Protein AF-X1SWF7-F1 (afdb_monomer_lite)

Organism: NCBI:txid412755

Structure (mmCIF, N/CA/C/O backbone):
data_AF-X1SWF7-F1
#
_entry.id   AF-X1SWF7-F1
#
loop_
_atom_site.group_PDB
_atom_site.id
_atom_site.type_symbol
_atom_site.label_atom_id
_atom_site.label_alt_id
_atom_site.label_comp_id
_atom_site.label_asym_id
_atom_site.label_entity_id
_atom_site.label_seq_id
_atom_site.pdbx_PDB_ins_code
_atom_site.Cartn_x
_atom_site.Cartn_y
_atom_site.Cartn_z
_atom_site.occupancy
_atom_site.B_iso_or_equiv
_atom_site.auth_seq_id
_atom_site.auth_comp_id
_atom_site.auth_asym_id
_atom_site.auth_atom_id
_atom_site.pdbx_PDB_model_num
ATOM 1 N N . ARG A 1 1 ? -13.594 12.052 10.028 1.00 60.62 1 ARG A N 1
ATOM 2 C CA . ARG A 1 1 ? -14.077 12.439 8.688 1.00 60.62 1 ARG A CA 1
ATOM 3 C C . ARG A 1 1 ? -13.886 11.287 7.706 1.00 60.62 1 ARG A C 1
ATOM 5 O O . ARG A 1 1 ? -14.862 10.621 7.438 1.00 60.62 1 ARG A O 1
ATOM 12 N N . PHE A 1 2 ? -12.657 10.900 7.344 1.00 72.06 2 PHE A N 1
ATOM 13 C CA . PHE A 1 2 ? -12.433 9.775 6.413 1.00 72.06 2 PHE A CA 1
ATOM 14 C C . PHE A 1 2 ? -13.179 8.467 6.747 1.00 72.06 2 PHE A C 1
ATOM 16 O O . PHE A 1 2 ? -13.926 7.968 5.915 1.00 72.06 2 PHE A O 1
ATOM 23 N N . LEU A 1 3 ? -13.044 7.931 7.968 1.00 76.81 3 LEU A N 1
ATOM 24 C CA . LEU A 1 3 ? -13.737 6.682 8.325 1.00 76.81 3 LEU A CA 1
ATOM 25 C C . LEU A 1 3 ? -15.264 6.818 8.364 1.00 76.81 3 LEU A C 1
ATOM 27 O O . LEU A 1 3 ? -15.955 5.910 7.923 1.00 76.81 3 LEU A O 1
ATOM 31 N N . SER A 1 4 ? -15.785 7.934 8.884 1.00 80.31 4 SER A N 1
ATOM 32 C CA . SER A 1 4 ? -17.233 8.160 8.955 1.00 80.31 4 SER A CA 1
ATOM 33 C C . SER A 1 4 ? -17.853 8.267 7.566 1.00 80.31 4 SER A C 1
ATOM 35 O O . SER A 1 4 ? -18.967 7.801 7.368 1.00 80.31 4 SER A O 1
ATOM 37 N N . ASP A 1 5 ? -17.121 8.842 6.612 1.00 84.62 5 ASP A N 1
ATOM 38 C CA . ASP A 1 5 ? -17.573 8.980 5.230 1.00 84.62 5 ASP A CA 1
ATOM 39 C C . ASP A 1 5 ? -17.516 7.611 4.521 1.00 84.62 5 ASP A C 1
ATOM 41 O O . ASP A 1 5 ? -18.467 7.220 3.853 1.00 84.62 5 ASP A O 1
ATOM 45 N N . LEU A 1 6 ? -16.465 6.810 4.755 1.00 85.31 6 LEU A N 1
ATOM 46 C CA . LEU A 1 6 ? -16.372 5.434 4.242 1.00 85.31 6 LEU A CA 1
ATOM 47 C C . LEU A 1 6 ? -17.484 4.522 4.781 1.00 85.31 6 LEU A C 1
ATOM 49 O O . LEU A 1 6 ? -18.086 3.773 4.016 1.00 85.31 6 LEU A O 1
ATOM 53 N N . GLN A 1 7 ? -17.793 4.608 6.077 1.00 86.56 7 GLN A N 1
ATOM 54 C CA . GLN A 1 7 ? -18.837 3.803 6.727 1.00 86.56 7 GLN A CA 1
ATOM 55 C C . GLN A 1 7 ? -20.243 4.050 6.161 1.00 86.56 7 GLN A C 1
ATOM 57 O O . GLN A 1 7 ? -21.099 3.175 6.265 1.00 86.56 7 GLN A O 1
ATOM 62 N N . GLN A 1 8 ? -20.494 5.214 5.553 1.00 90.69 8 GLN A N 1
ATOM 63 C CA . GLN A 1 8 ? -21.774 5.501 4.890 1.00 90.69 8 GLN A CA 1
ATOM 64 C C . GLN A 1 8 ? -21.961 4.701 3.598 1.00 90.69 8 GLN A C 1
ATOM 66 O O . GLN A 1 8 ? -23.090 4.508 3.152 1.00 90.69 8 GLN A O 1
ATOM 71 N N . HIS A 1 9 ? -20.865 4.237 3.000 1.00 91.25 9 HIS A N 1
ATOM 72 C CA . HIS A 1 9 ? -20.871 3.567 1.702 1.00 91.25 9 HIS A CA 1
ATOM 73 C C . HIS A 1 9 ? -20.415 2.107 1.776 1.00 91.25 9 HIS A C 1
ATOM 75 O O . HIS A 1 9 ? -20.731 1.326 0.881 1.00 91.25 9 HIS A O 1
ATOM 81 N N . VAL A 1 10 ? -19.682 1.730 2.825 1.00 91.62 10 VAL A N 1
ATOM 82 C CA . VAL A 1 10 ? -19.046 0.419 2.966 1.00 91.62 10 VAL A CA 1
ATOM 83 C C . VAL A 1 10 ? -19.192 -0.085 4.398 1.00 91.62 10 VAL A C 1
ATOM 85 O O . VAL A 1 10 ? -18.888 0.617 5.362 1.00 91.62 10 VAL A O 1
ATOM 88 N N . LYS A 1 11 ? -19.590 -1.349 4.544 1.00 93.25 11 LYS A N 1
ATOM 89 C CA . LYS A 1 11 ? -19.577 -2.047 5.831 1.00 93.25 11 LYS A CA 1
ATOM 90 C C . LYS A 1 11 ? -18.170 -2.558 6.137 1.00 93.25 11 LYS A C 1
ATOM 92 O O . LYS A 1 11 ? -17.815 -3.669 5.760 1.00 93.25 11 LYS A O 1
ATOM 97 N N . LEU A 1 12 ? -17.364 -1.738 6.807 1.00 92.31 12 LEU A N 1
ATOM 98 C CA . LEU A 1 12 ? -15.955 -2.052 7.090 1.00 92.31 12 LEU A CA 1
ATOM 99 C C . LEU A 1 12 ? -15.761 -3.325 7.936 1.00 92.31 12 LEU A C 1
ATOM 101 O O . LEU A 1 12 ? -14.732 -3.976 7.812 1.00 92.31 12 LEU A O 1
ATOM 105 N N . ASP A 1 13 ? -16.755 -3.730 8.730 1.00 92.75 13 ASP A N 1
ATOM 106 C CA . ASP A 1 13 ? -16.711 -4.986 9.494 1.00 92.75 13 ASP A CA 1
ATOM 107 C C . ASP A 1 13 ? -16.710 -6.243 8.602 1.00 92.75 13 AS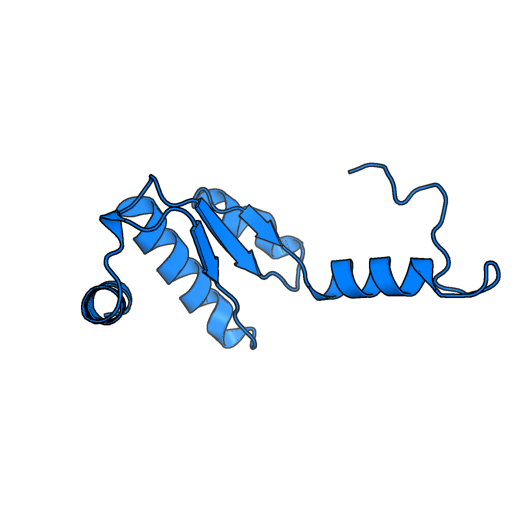P A C 1
ATOM 109 O O . ASP A 1 13 ? -16.202 -7.283 9.006 1.00 92.75 13 ASP A O 1
ATOM 113 N N . GLU A 1 14 ? -17.246 -6.152 7.380 1.00 95.06 14 GLU A N 1
ATOM 114 C CA . GLU A 1 14 ? -17.283 -7.256 6.405 1.00 95.06 14 GLU A CA 1
ATOM 115 C C . GLU A 1 14 ? -16.076 -7.223 5.443 1.00 95.06 14 GLU A C 1
ATOM 117 O O . GLU A 1 14 ? -15.869 -8.151 4.661 1.00 95.06 14 GLU A O 1
ATOM 122 N N . VAL A 1 15 ? -15.270 -6.156 5.481 1.00 95.75 15 VAL A N 1
ATOM 123 C CA . VAL A 1 15 ? -14.095 -5.992 4.619 1.00 95.75 15 VAL A CA 1
ATOM 124 C C . VAL A 1 15 ? -12.925 -6.795 5.177 1.00 95.75 15 VAL A C 1
ATOM 126 O O . VAL A 1 15 ? -12.657 -6.768 6.374 1.00 95.75 15 VAL A O 1
ATOM 129 N N . THR A 1 16 ? -12.199 -7.478 4.295 1.00 96.50 16 THR A N 1
ATOM 130 C CA . THR A 1 16 ? -10.984 -8.230 4.641 1.00 96.50 16 THR A CA 1
ATOM 131 C C . THR A 1 16 ? -9.707 -7.520 4.206 1.00 96.50 16 THR A C 1
ATOM 133 O O . THR A 1 16 ? -8.679 -7.668 4.858 1.00 96.50 16 THR A O 1
ATOM 136 N N . GLN A 1 17 ? -9.755 -6.748 3.115 1.00 97.12 17 GLN A N 1
ATOM 137 C CA . GLN A 1 17 ? -8.582 -6.108 2.522 1.00 97.12 17 GLN A CA 1
ATOM 138 C C . GLN A 1 17 ? -8.909 -4.706 2.002 1.00 97.12 17 GLN A C 1
ATOM 140 O O . GLN A 1 17 ? -9.968 -4.483 1.411 1.00 97.12 17 GLN A O 1
ATOM 145 N N . VAL A 1 18 ? -7.979 -3.766 2.183 1.00 95.69 18 VAL A N 1
ATOM 146 C CA . VAL A 1 18 ? -8.075 -2.394 1.667 1.00 95.69 18 VAL A CA 1
ATOM 147 C C . VAL A 1 18 ? -6.794 -2.024 0.932 1.00 95.69 18 VAL A C 1
ATOM 149 O O . VAL A 1 18 ? -5.699 -2.195 1.457 1.00 95.69 18 VAL A O 1
ATOM 152 N N . PHE A 1 19 ? -6.945 -1.449 -0.262 1.00 95.94 19 PHE A N 1
ATOM 153 C CA . PHE A 1 19 ? -5.846 -0.908 -1.058 1.00 95.94 19 PHE A CA 1
ATOM 154 C C . PHE A 1 19 ? -5.929 0.620 -1.080 1.00 95.94 19 PHE A C 1
ATOM 156 O O . PHE A 1 19 ? -6.904 1.187 -1.576 1.00 95.94 19 PHE A O 1
ATOM 163 N N . ILE A 1 20 ? -4.907 1.290 -0.553 1.00 94.50 20 ILE A N 1
ATOM 164 C CA . ILE A 1 20 ? -4.804 2.749 -0.504 1.00 94.50 20 ILE A CA 1
ATOM 165 C C . ILE A 1 20 ? -3.837 3.203 -1.597 1.00 94.50 20 ILE A C 1
ATOM 167 O O . ILE A 1 20 ? -2.625 3.004 -1.515 1.00 94.50 20 ILE A O 1
ATOM 171 N N . CYS A 1 21 ? -4.393 3.828 -2.633 1.00 93.88 21 CYS A N 1
ATOM 172 C CA . CYS A 1 21 ? -3.656 4.323 -3.790 1.00 93.88 21 CYS A CA 1
ATOM 173 C C . CYS A 1 21 ? -3.682 5.853 -3.814 1.00 93.88 21 CYS A C 1
ATOM 175 O O . CYS A 1 21 ? -4.685 6.440 -4.215 1.00 93.88 21 CYS A O 1
ATOM 177 N N . TRP A 1 22 ? -2.572 6.490 -3.457 1.00 92.31 22 TRP A N 1
ATOM 178 C CA . TRP A 1 22 ? -2.381 7.941 -3.563 1.00 92.31 22 TRP A CA 1
ATOM 179 C C . TRP A 1 22 ? -1.541 8.285 -4.794 1.00 92.31 22 TRP A C 1
ATOM 181 O O . TRP A 1 22 ? -0.760 7.452 -5.258 1.00 92.31 22 TRP A O 1
ATOM 191 N N . LYS A 1 23 ? -1.758 9.452 -5.400 1.00 88.12 23 LYS A N 1
ATOM 192 C CA . LYS A 1 23 ? -1.186 9.858 -6.697 1.00 88.12 23 LYS A CA 1
ATOM 193 C C . LYS A 1 23 ? -0.136 10.956 -6.586 1.00 88.12 23 LYS A C 1
ATOM 195 O O . LYS A 1 23 ? 0.745 10.998 -7.437 1.00 88.12 23 LYS A O 1
ATOM 200 N N . ALA A 1 24 ? -0.256 11.837 -5.600 1.00 88.31 24 ALA A N 1
ATOM 201 C CA . ALA A 1 24 ? 0.669 12.944 -5.387 1.00 88.31 24 ALA A CA 1
ATOM 202 C C . ALA A 1 24 ? 1.311 12.840 -4.003 1.00 88.31 24 ALA A C 1
ATOM 204 O O . ALA A 1 24 ? 0.645 12.427 -3.060 1.00 88.31 24 ALA A O 1
ATOM 205 N N . GLU A 1 25 ? 2.571 13.255 -3.862 1.00 86.19 25 GLU A N 1
ATOM 206 C CA . GLU A 1 25 ? 3.286 13.234 -2.571 1.00 86.19 25 GLU A CA 1
ATOM 207 C C . GLU A 1 25 ? 2.513 13.952 -1.457 1.00 86.19 25 GLU A C 1
ATOM 209 O O . GLU A 1 25 ? 2.492 13.489 -0.322 1.00 86.19 25 GLU A O 1
ATOM 214 N N . SER A 1 26 ? 1.777 15.017 -1.791 1.00 89.69 26 SER A N 1
ATOM 215 C CA . SER A 1 26 ? 0.912 15.738 -0.850 1.00 89.69 26 SER A CA 1
ATOM 216 C C . SER A 1 26 ? -0.216 14.892 -0.244 1.00 89.69 26 SER A C 1
ATOM 218 O O . SER A 1 26 ? -0.784 15.275 0.772 1.00 89.69 26 SER A O 1
ATOM 220 N N . GLU A 1 27 ? -0.578 13.770 -0.867 1.00 92.19 27 GLU A N 1
ATOM 221 C CA . GLU A 1 27 ? -1.608 12.839 -0.387 1.00 92.19 27 GLU A CA 1
ATOM 222 C C . GLU A 1 27 ? -1.017 11.732 0.506 1.00 92.19 27 GLU A C 1
ATOM 224 O O . GLU A 1 27 ? -1.768 10.947 1.092 1.00 92.19 27 GLU A O 1
ATOM 229 N N . PHE A 1 28 ? 0.315 11.639 0.625 1.00 91.44 28 PHE A N 1
ATOM 230 C CA . PHE A 1 28 ? 0.960 10.584 1.404 1.00 91.44 28 PHE A CA 1
ATOM 231 C C . PHE A 1 28 ? 0.569 10.654 2.884 1.00 91.44 28 PHE A C 1
ATOM 233 O O . PHE A 1 28 ? 0.160 9.639 3.452 1.00 91.44 28 PHE A O 1
ATOM 240 N N . ASP A 1 29 ? 0.582 11.844 3.485 1.00 91.69 29 ASP A N 1
ATOM 241 C CA . ASP A 1 29 ? 0.182 12.044 4.883 1.00 91.69 29 ASP A CA 1
ATOM 242 C C . ASP A 1 29 ? -1.269 11.607 5.135 1.00 91.69 29 ASP A C 1
ATOM 244 O O . ASP A 1 29 ? -1.579 10.984 6.154 1.00 91.69 29 ASP A O 1
ATOM 248 N N . GLU A 1 30 ? -2.169 11.874 4.183 1.00 92.25 30 GLU A N 1
ATOM 249 C CA . GLU A 1 30 ? -3.563 11.428 4.260 1.00 92.25 30 GLU A CA 1
ATOM 250 C C . GLU A 1 30 ? -3.670 9.903 4.161 1.00 92.25 30 GLU A C 1
ATOM 252 O O . GLU A 1 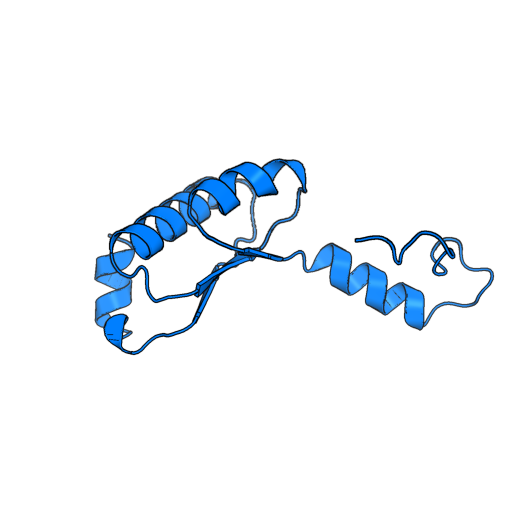30 ? -4.434 9.282 4.908 1.00 92.25 30 GLU A O 1
ATOM 257 N N . SER A 1 31 ? -2.870 9.290 3.283 1.00 93.19 31 SER A N 1
ATOM 258 C CA . SER A 1 31 ? -2.797 7.835 3.137 1.00 93.19 31 SER A CA 1
ATOM 259 C C . SER A 1 31 ? -2.313 7.165 4.427 1.00 93.19 31 SER A C 1
ATOM 261 O O . SER A 1 31 ? -2.901 6.176 4.877 1.00 93.19 31 SER A O 1
ATOM 263 N N . LEU A 1 32 ? -1.310 7.752 5.085 1.00 93.44 32 LEU A N 1
ATOM 264 C CA . LEU A 1 32 ? -0.756 7.265 6.341 1.00 93.44 32 LEU A CA 1
ATOM 265 C C . LEU A 1 32 ? -1.759 7.437 7.485 1.00 93.44 32 LEU A C 1
ATOM 267 O O . LEU A 1 32 ? -1.981 6.522 8.282 1.00 93.44 32 LEU A O 1
ATOM 271 N N . TYR A 1 33 ? -2.439 8.584 7.528 1.00 93.00 33 TYR A N 1
ATOM 272 C CA . TYR A 1 33 ? -3.494 8.844 8.499 1.00 93.00 33 TYR A CA 1
ATOM 273 C C . TYR A 1 33 ? -4.655 7.851 8.365 1.00 93.00 33 TYR A C 1
ATOM 275 O O . TYR A 1 33 ? -5.104 7.289 9.369 1.00 93.00 33 TYR A O 1
ATOM 283 N N . LEU A 1 34 ? -5.133 7.594 7.143 1.00 93.75 34 LEU A N 1
ATOM 284 C CA . LEU A 1 34 ? -6.188 6.612 6.889 1.00 93.75 34 LEU A CA 1
ATOM 285 C C . LEU A 1 34 ? -5.749 5.203 7.304 1.00 93.75 34 LEU A C 1
ATOM 287 O O . LEU A 1 34 ? -6.502 4.517 7.996 1.00 93.75 34 LEU A O 1
ATOM 291 N N . THR A 1 35 ? -4.524 4.814 6.944 1.00 94.94 35 THR A N 1
ATOM 292 C CA . THR A 1 35 ?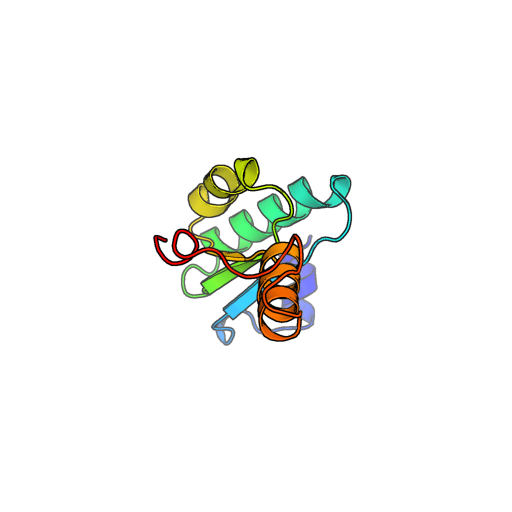 -3.912 3.535 7.336 1.00 94.94 35 THR A CA 1
ATOM 293 C C . THR A 1 35 ? -3.927 3.366 8.852 1.00 94.94 35 THR A C 1
ATOM 295 O O . THR A 1 35 ? -4.462 2.385 9.366 1.00 94.94 35 THR A O 1
ATOM 298 N N . SER A 1 36 ? -3.439 4.370 9.585 1.00 94.38 36 SER A N 1
ATOM 299 C CA . SER A 1 36 ? -3.440 4.373 11.048 1.00 94.38 36 SER A CA 1
ATOM 300 C C . SER A 1 36 ? -4.850 4.205 11.623 1.00 94.38 36 SER A C 1
ATOM 302 O O . SER A 1 36 ? -5.070 3.408 12.536 1.00 94.38 36 SER A O 1
ATOM 304 N N . LYS A 1 37 ? -5.837 4.928 11.079 1.00 93.69 37 LYS A N 1
ATOM 305 C CA . LYS A 1 37 ? -7.223 4.870 11.559 1.00 93.69 37 LYS A CA 1
ATOM 306 C C . LYS A 1 37 ? -7.896 3.529 11.285 1.00 93.69 37 LYS A C 1
ATOM 308 O O . LYS A 1 37 ? -8.634 3.062 12.154 1.00 93.69 37 LYS A O 1
ATOM 313 N N . LEU A 1 38 ? -7.652 2.927 10.123 1.00 94.06 38 LEU A N 1
ATOM 314 C CA . LEU A 1 38 ? -8.151 1.593 9.795 1.00 94.06 38 LEU A CA 1
ATOM 315 C C . LEU A 1 38 ? -7.505 0.542 10.698 1.00 94.06 38 LEU A C 1
ATOM 317 O O . LEU A 1 38 ? -8.238 -0.190 11.350 1.00 94.06 38 LEU A O 1
ATOM 321 N N . ASN A 1 39 ? -6.177 0.544 10.841 1.00 93.62 39 ASN A N 1
ATOM 322 C CA . ASN A 1 39 ? -5.474 -0.422 11.688 1.00 93.62 39 ASN A CA 1
ATOM 323 C C . ASN A 1 39 ? -5.945 -0.362 13.154 1.00 93.62 39 ASN A C 1
ATOM 325 O O . ASN A 1 39 ? -6.184 -1.386 13.786 1.00 93.62 39 ASN A O 1
ATOM 329 N N . LEU A 1 40 ? -6.151 0.845 13.694 1.00 93.12 40 LEU A N 1
ATOM 330 C CA . LEU A 1 40 ? -6.605 1.021 15.078 1.00 93.12 40 LEU A CA 1
ATOM 331 C C . LEU A 1 40 ? -8.043 0.547 15.324 1.00 93.12 40 LEU A C 1
ATOM 333 O O . LEU A 1 40 ? -8.357 0.129 16.437 1.00 93.12 40 LEU A O 1
ATOM 337 N N . ARG A 1 41 ? -8.942 0.686 14.343 1.00 92.81 41 ARG A N 1
ATOM 338 C CA . ARG A 1 41 ? -10.383 0.439 14.540 1.00 92.81 41 ARG A CA 1
ATOM 339 C C . ARG A 1 41 ? -10.868 -0.879 13.943 1.00 92.81 41 ARG A C 1
ATOM 341 O O . ARG A 1 41 ? -11.863 -1.413 14.417 1.00 92.81 41 ARG A O 1
ATOM 348 N N . TYR A 1 42 ? -10.161 -1.381 12.942 1.00 94.25 42 TYR A N 1
ATOM 349 C CA . TYR A 1 42 ? -10.478 -2.579 12.180 1.00 94.25 42 TYR A CA 1
ATOM 350 C C . TYR A 1 42 ? -9.202 -3.405 11.958 1.00 94.25 42 TYR A C 1
ATOM 352 O O . TYR A 1 42 ? -8.756 -3.561 10.822 1.00 94.25 42 TYR A O 1
ATOM 360 N N . PRO A 1 43 ? -8.589 -3.929 13.037 1.00 93.88 43 PRO A N 1
ATOM 361 C CA . PRO A 1 43 ? -7.309 -4.637 12.960 1.00 93.88 43 PRO A CA 1
ATOM 362 C C . PRO A 1 43 ? -7.380 -5.953 12.167 1.00 93.88 43 PRO A C 1
ATOM 364 O O . PRO A 1 43 ? -6.347 -6.543 11.870 1.00 93.88 43 PRO A O 1
ATOM 367 N N . HIS A 1 44 ? -8.585 -6.438 11.844 1.00 95.31 44 HIS A N 1
ATOM 368 C CA . HIS A 1 44 ? -8.793 -7.610 10.991 1.00 95.31 44 HIS A CA 1
ATOM 369 C C . HIS A 1 44 ? -8.612 -7.315 9.498 1.00 95.31 44 HIS A C 1
ATOM 371 O O . HIS A 1 44 ? -8.476 -8.253 8.716 1.00 95.31 44 HIS A O 1
ATOM 377 N N . ILE A 1 45 ? -8.640 -6.041 9.097 1.00 96.44 45 ILE A N 1
ATOM 378 C CA . ILE A 1 45 ? -8.463 -5.632 7.705 1.00 96.44 45 ILE A CA 1
ATOM 379 C C . ILE A 1 45 ? -6.972 -5.618 7.385 1.00 96.44 45 ILE A C 1
ATOM 381 O O . ILE A 1 45 ? -6.207 -4.870 7.992 1.00 96.44 45 ILE A O 1
ATOM 385 N N . GLU A 1 46 ? -6.563 -6.372 6.370 1.00 97.19 46 GLU A N 1
ATOM 386 C CA . GLU A 1 46 ? -5.229 -6.213 5.801 1.00 97.19 46 GLU A CA 1
ATOM 387 C C . GLU A 1 46 ? -5.172 -4.944 4.945 1.00 97.19 46 GLU A C 1
ATOM 389 O O . GLU A 1 46 ? -5.947 -4.771 3.999 1.00 97.19 46 GLU A O 1
ATOM 394 N N . ILE A 1 47 ? -4.237 -4.050 5.259 1.00 97.00 47 ILE A N 1
ATOM 395 C CA . ILE A 1 47 ? -4.092 -2.777 4.552 1.00 97.00 47 ILE A CA 1
ATOM 396 C C . ILE A 1 47 ? -2.868 -2.847 3.648 1.00 97.00 47 ILE A C 1
ATOM 398 O O . ILE A 1 47 ? -1.776 -3.188 4.097 1.00 97.00 47 ILE A O 1
ATOM 402 N N . PHE A 1 48 ? -3.054 -2.486 2.384 1.00 96.75 48 PHE A N 1
ATOM 403 C CA . PHE A 1 48 ? -2.010 -2.376 1.378 1.00 96.75 48 PHE A CA 1
ATOM 404 C C . PHE A 1 48 ? -1.906 -0.921 0.934 1.00 96.75 48 PHE A C 1
ATOM 406 O O . PHE A 1 48 ? -2.881 -0.354 0.439 1.00 96.75 48 PHE A O 1
ATOM 413 N N . VAL A 1 49 ? -0.737 -0.308 1.075 1.00 95.75 49 VAL A N 1
ATOM 414 C CA . VAL A 1 49 ? -0.504 1.085 0.678 1.00 95.75 49 VAL A CA 1
ATOM 415 C C . VAL A 1 49 ? 0.447 1.118 -0.505 1.00 95.75 49 VAL A C 1
ATOM 417 O O . VAL A 1 49 ? 1.513 0.499 -0.488 1.00 95.75 49 VAL A O 1
ATOM 420 N N . ARG A 1 50 ? 0.063 1.849 -1.552 1.00 94.62 50 ARG A N 1
ATOM 421 C CA . ARG A 1 50 ? 0.957 2.094 -2.680 1.00 94.62 50 ARG A CA 1
ATOM 422 C C . ARG A 1 50 ? 2.121 2.967 -2.221 1.00 94.62 50 ARG A C 1
ATOM 424 O O . ARG A 1 50 ? 1.888 3.954 -1.539 1.00 94.62 50 ARG A O 1
ATOM 431 N N . ILE A 1 51 ? 3.340 2.662 -2.639 1.00 91.38 51 ILE A N 1
ATOM 432 C CA . ILE A 1 51 ? 4.508 3.523 -2.428 1.00 91.38 51 ILE A CA 1
ATOM 433 C C . ILE A 1 51 ? 5.197 3.819 -3.758 1.00 91.38 51 ILE A C 1
ATOM 435 O O . ILE A 1 51 ? 5.141 3.016 -4.695 1.00 91.38 51 ILE A O 1
ATOM 439 N N . PHE A 1 52 ? 5.837 4.983 -3.830 1.00 86.75 52 PHE A N 1
ATOM 440 C CA . PHE A 1 52 ? 6.694 5.381 -4.952 1.00 86.75 52 PHE A CA 1
ATOM 441 C C . PHE A 1 52 ? 8.167 5.461 -4.551 1.00 86.75 52 PHE A C 1
ATOM 443 O O . PHE A 1 52 ? 9.023 5.374 -5.425 1.00 86.75 52 PHE A O 1
ATOM 450 N N . ASP A 1 53 ? 8.428 5.580 -3.250 1.00 84.81 53 ASP A N 1
ATOM 451 C CA . ASP A 1 53 ? 9.748 5.670 -2.645 1.00 84.81 53 ASP A CA 1
ATOM 452 C C . ASP A 1 53 ? 9.870 4.594 -1.555 1.00 84.81 53 ASP A C 1
ATOM 454 O O . ASP A 1 53 ? 8.957 4.413 -0.742 1.00 84.81 53 ASP A O 1
ATOM 458 N N . GLU A 1 54 ? 10.974 3.852 -1.581 1.00 85.06 54 GLU A N 1
ATOM 459 C CA . GLU A 1 54 ? 11.266 2.761 -0.650 1.00 85.06 54 GLU A CA 1
ATOM 460 C C . GLU A 1 54 ? 11.566 3.279 0.762 1.00 85.06 54 GLU A C 1
ATOM 462 O O . GLU A 1 54 ? 11.260 2.591 1.735 1.00 85.06 54 GLU A O 1
ATOM 467 N N . GLU A 1 55 ? 12.042 4.521 0.909 1.00 87.06 55 GLU A N 1
ATOM 468 C CA . GLU A 1 55 ? 12.281 5.140 2.223 1.00 87.06 55 GLU A CA 1
ATOM 469 C C . GLU A 1 55 ? 10.990 5.292 3.053 1.00 87.06 55 GLU A C 1
ATOM 471 O O . GLU A 1 55 ? 11.024 5.421 4.279 1.00 87.06 55 GLU A O 1
ATOM 476 N N . LEU A 1 56 ? 9.825 5.236 2.399 1.00 87.88 5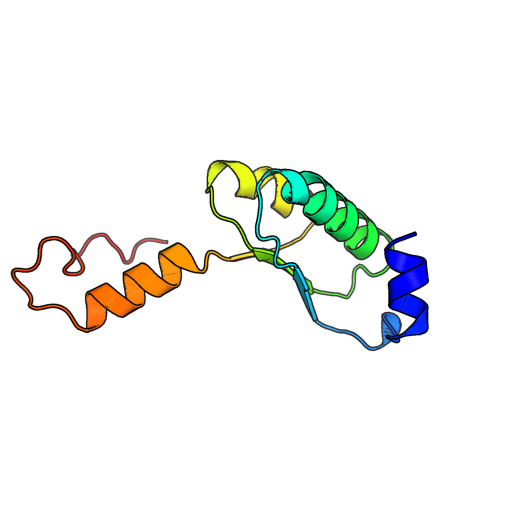6 LEU A N 1
ATOM 477 C CA . LEU A 1 56 ? 8.516 5.350 3.041 1.00 87.88 56 LEU A CA 1
ATOM 478 C C . LEU A 1 56 ? 7.985 4.018 3.594 1.00 87.88 56 LEU A C 1
ATOM 480 O O . LEU A 1 56 ? 6.978 4.029 4.309 1.00 87.88 56 LEU A O 1
ATOM 484 N N . ILE A 1 57 ? 8.633 2.883 3.292 1.00 91.12 57 ILE A N 1
ATOM 485 C CA . ILE A 1 57 ? 8.184 1.543 3.712 1.00 91.12 57 ILE A CA 1
ATOM 486 C C . ILE A 1 57 ? 8.050 1.467 5.232 1.00 91.12 57 ILE A C 1
ATOM 488 O O . ILE A 1 57 ? 6.962 1.190 5.743 1.00 91.12 57 ILE A O 1
ATOM 492 N N . ASP A 1 58 ? 9.112 1.823 5.953 1.00 91.25 58 ASP A N 1
ATOM 493 C CA . ASP A 1 58 ? 9.166 1.736 7.415 1.00 91.25 58 ASP A CA 1
ATOM 494 C C . ASP A 1 58 ? 8.087 2.588 8.101 1.00 91.25 58 ASP A C 1
ATOM 496 O O . ASP A 1 58 ? 7.638 2.282 9.209 1.00 91.25 58 ASP A O 1
ATOM 500 N N . LEU A 1 59 ? 7.666 3.691 7.473 1.00 90.69 59 LEU A N 1
ATOM 501 C CA . LEU A 1 59 ? 6.606 4.550 8.003 1.00 90.69 59 LEU A CA 1
ATOM 502 C C . LEU A 1 59 ? 5.238 3.877 7.903 1.00 90.69 59 LEU A C 1
ATOM 504 O O . LEU A 1 59 ? 4.446 3.963 8.843 1.00 90.69 59 LEU A O 1
ATOM 508 N N . VAL A 1 60 ? 4.969 3.197 6.789 1.00 90.69 60 VAL A N 1
ATOM 509 C CA . VAL A 1 60 ? 3.714 2.475 6.558 1.00 90.69 60 VAL A CA 1
ATOM 510 C C . VAL A 1 60 ? 3.645 1.214 7.421 1.00 90.69 60 VAL A C 1
ATOM 512 O O . VAL A 1 60 ? 2.626 0.963 8.070 1.00 90.69 60 VAL A O 1
ATOM 515 N N . GLU A 1 61 ? 4.735 0.450 7.490 1.00 91.69 61 GLU A N 1
ATOM 516 C CA . GLU A 1 61 ? 4.792 -0.819 8.224 1.00 91.69 61 GLU A CA 1
ATOM 517 C C . GLU A 1 61 ? 4.606 -0.643 9.737 1.00 91.69 61 GLU A C 1
ATOM 519 O O . GLU A 1 61 ? 4.013 -1.503 10.393 1.00 91.69 61 GLU A O 1
ATOM 524 N N . LYS A 1 62 ? 4.976 0.519 10.299 1.00 91.50 62 LYS A N 1
ATOM 525 C CA . LYS A 1 62 ? 4.657 0.888 11.696 1.00 91.50 62 LYS A CA 1
ATOM 526 C C . LYS A 1 62 ? 3.164 0.835 12.021 1.00 91.50 62 LYS A C 1
ATOM 528 O O . LYS A 1 62 ? 2.801 0.699 13.189 1.00 91.50 62 LYS A O 1
ATOM 533 N N . TYR A 1 63 ? 2.298 0.936 11.016 1.00 89.75 63 TYR A N 1
ATOM 534 C CA . TYR A 1 63 ? 0.850 0.820 11.166 1.00 89.75 63 TYR A CA 1
ATOM 535 C C . TYR A 1 63 ? 0.307 -0.546 10.726 1.00 89.75 63 TYR A C 1
ATOM 537 O O . TYR A 1 63 ? -0.877 -0.641 10.414 1.00 89.75 63 TYR A O 1
ATOM 545 N N . ASN A 1 64 ? 1.141 -1.595 10.734 1.00 89.38 64 ASN A N 1
ATOM 546 C CA . ASN A 1 64 ? 0.776 -2.970 10.369 1.00 89.38 64 ASN A CA 1
ATOM 547 C C . ASN A 1 64 ? 0.165 -3.085 8.958 1.00 89.38 64 ASN A C 1
ATOM 549 O O . ASN A 1 64 ? -0.696 -3.925 8.694 1.00 89.38 64 ASN A O 1
ATOM 553 N N . ALA A 1 65 ? 0.595 -2.207 8.055 1.00 93.50 65 ALA A N 1
ATOM 554 C CA . ALA A 1 65 ? 0.193 -2.209 6.660 1.00 93.50 65 ALA A CA 1
ATOM 555 C C . ALA A 1 65 ? 1.328 -2.729 5.776 1.00 93.50 65 ALA A C 1
ATOM 557 O O . ALA A 1 65 ? 2.503 -2.535 6.070 1.00 93.50 65 ALA A O 1
ATOM 558 N N . LYS A 1 66 ? 0.955 -3.387 4.680 1.00 94.94 66 LYS A N 1
ATOM 559 C CA . LYS A 1 66 ? 1.859 -3.894 3.647 1.00 94.94 66 LYS A CA 1
ATOM 560 C C . LYS A 1 66 ? 2.039 -2.828 2.570 1.00 94.94 66 LYS A C 1
ATOM 562 O O . LYS A 1 66 ? 1.112 -2.068 2.286 1.00 94.94 66 LYS A O 1
ATOM 567 N N . THR A 1 67 ? 3.198 -2.788 1.929 1.00 93.69 67 THR A N 1
ATOM 568 C CA . THR A 1 67 ? 3.456 -1.857 0.825 1.00 93.69 67 THR A CA 1
ATOM 569 C C . THR A 1 67 ? 3.432 -2.568 -0.523 1.00 93.69 67 THR A C 1
ATOM 571 O O . THR A 1 67 ? 3.654 -3.775 -0.623 1.00 93.69 67 THR A O 1
ATOM 574 N N . PHE A 1 68 ? 3.127 -1.826 -1.585 1.00 92.69 68 PHE A N 1
ATOM 575 C CA . PHE A 1 68 ? 3.322 -2.299 -2.954 1.00 92.69 68 PHE A CA 1
ATOM 576 C C . PHE A 1 68 ? 3.734 -1.151 -3.877 1.00 92.69 68 PHE A C 1
ATOM 578 O O . PHE A 1 68 ? 3.273 -0.021 -3.728 1.00 92.69 68 PHE A O 1
ATOM 585 N N . SER A 1 69 ? 4.572 -1.447 -4.872 1.00 88.88 69 SER A N 1
ATOM 586 C CA . SER A 1 69 ? 5.020 -0.470 -5.869 1.00 88.88 69 SER A CA 1
ATOM 587 C C . SER A 1 69 ? 4.528 -0.849 -7.262 1.00 88.88 69 SER A C 1
ATOM 589 O O . SER A 1 69 ? 4.900 -1.880 -7.829 1.00 88.88 69 SER A O 1
ATOM 591 N N . THR A 1 70 ? 3.681 0.005 -7.842 1.00 86.31 70 THR A N 1
ATOM 592 C CA . THR A 1 70 ? 3.176 -0.200 -9.206 1.00 86.31 70 THR A CA 1
ATOM 593 C C . THR A 1 70 ? 4.241 0.082 -10.260 1.00 86.31 70 THR A C 1
ATOM 595 O O . THR A 1 70 ? 4.233 -0.566 -11.303 1.00 86.31 70 THR A O 1
ATOM 598 N N . SER A 1 71 ? 5.152 1.026 -10.001 1.00 85.56 71 SER A N 1
ATOM 599 C CA . SER A 1 71 ? 6.262 1.356 -10.904 1.00 85.56 71 SER A CA 1
ATOM 600 C C . SER A 1 71 ? 7.288 0.229 -10.953 1.00 85.56 71 SER A C 1
ATOM 602 O O . SER A 1 71 ? 7.656 -0.187 -12.047 1.00 85.56 71 SER A O 1
ATOM 604 N N . ASN A 1 72 ? 7.676 -0.327 -9.800 1.00 85.69 72 ASN A N 1
ATOM 605 C CA . ASN A 1 72 ? 8.585 -1.473 -9.745 1.00 85.69 72 ASN A CA 1
ATOM 606 C C . ASN A 1 72 ? 7.963 -2.694 -10.444 1.00 85.69 72 ASN A C 1
ATOM 608 O O . ASN A 1 72 ? 8.588 -3.315 -11.299 1.00 85.69 72 ASN A O 1
ATOM 612 N N . ASN A 1 73 ? 6.681 -2.982 -10.186 1.00 87.00 73 ASN A N 1
ATOM 613 C CA . ASN A 1 73 ? 5.992 -4.063 -10.891 1.00 87.00 73 ASN A CA 1
ATOM 614 C C . ASN A 1 73 ? 5.943 -3.837 -12.414 1.00 87.00 73 ASN A C 1
ATOM 616 O O . ASN A 1 73 ? 6.233 -4.753 -13.180 1.00 87.00 73 ASN A O 1
ATOM 620 N N . ALA A 1 74 ? 5.617 -2.623 -12.868 1.00 87.12 74 ALA A N 1
ATOM 621 C CA . ALA A 1 74 ? 5.617 -2.296 -14.294 1.00 87.12 74 ALA A CA 1
ATOM 622 C C . ALA A 1 74 ? 7.014 -2.442 -14.914 1.00 87.12 74 ALA A C 1
ATOM 624 O O . ALA A 1 74 ? 7.137 -2.975 -16.015 1.00 87.12 74 ALA A O 1
ATOM 625 N N . PHE A 1 75 ? 8.060 -2.027 -14.195 1.00 89.25 75 PHE A N 1
ATOM 626 C CA . PHE A 1 75 ? 9.442 -2.222 -14.613 1.00 89.25 75 PHE A CA 1
ATOM 627 C C . PHE A 1 75 ? 9.758 -3.712 -14.778 1.00 89.25 75 PHE A C 1
ATOM 629 O O . PHE A 1 75 ? 10.132 -4.112 -15.875 1.00 89.25 75 PHE A O 1
ATOM 636 N N . LYS A 1 76 ? 9.474 -4.557 -13.7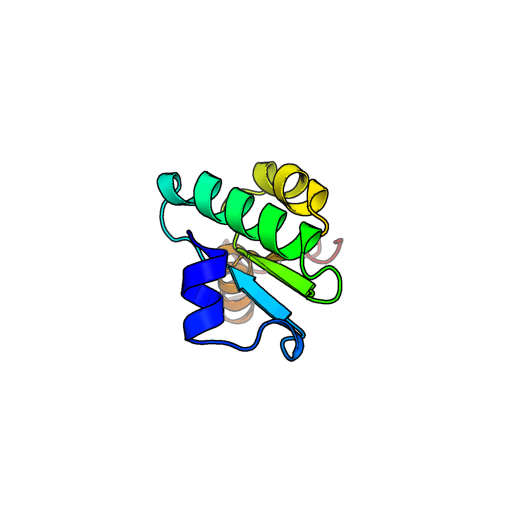77 1.00 89.25 76 LYS A N 1
ATOM 637 C CA . LYS A 1 76 ? 9.648 -6.023 -13.861 1.00 89.25 76 LYS A CA 1
ATOM 638 C C . LYS A 1 76 ? 8.891 -6.644 -15.038 1.00 89.25 76 LYS A C 1
ATOM 640 O O . LYS A 1 76 ? 9.422 -7.493 -15.750 1.00 89.25 76 LYS A O 1
ATOM 645 N N . MET A 1 77 ? 7.658 -6.201 -15.293 1.00 90.31 77 MET A N 1
ATOM 646 C CA . MET A 1 77 ? 6.888 -6.656 -16.457 1.00 90.31 77 MET A CA 1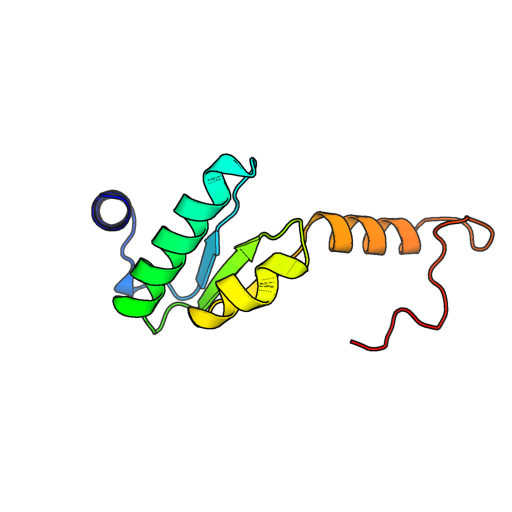
ATOM 647 C C . MET A 1 77 ? 7.541 -6.248 -17.785 1.00 90.31 77 MET A C 1
ATOM 649 O O . MET A 1 77 ? 7.524 -7.039 -18.727 1.00 90.31 77 MET A O 1
ATOM 653 N N . LEU A 1 78 ? 8.142 -5.055 -17.865 1.00 91.44 78 LEU A N 1
ATOM 654 C CA . LEU A 1 78 ? 8.910 -4.625 -19.037 1.00 91.44 78 LEU A CA 1
ATOM 655 C C . LEU A 1 78 ? 10.166 -5.482 -19.237 1.00 91.44 78 LEU A C 1
ATOM 657 O O . LEU A 1 78 ? 10.449 -5.868 -20.371 1.00 91.44 78 LEU A O 1
ATOM 661 N N . GLN A 1 79 ? 10.879 -5.841 -18.165 1.00 93.31 79 GLN A N 1
ATOM 662 C CA . GLN A 1 79 ? 12.067 -6.701 -18.260 1.00 93.31 79 GLN A CA 1
ATOM 663 C C . GLN A 1 79 ? 11.743 -8.066 -18.907 1.00 93.31 79 GLN A C 1
ATOM 665 O O . GLN A 1 79 ? 12.576 -8.626 -19.615 1.00 93.31 79 GLN A O 1
ATOM 670 N N . ASN A 1 80 ? 10.514 -8.573 -18.748 1.00 91.12 80 ASN A N 1
ATOM 671 C CA . ASN A 1 80 ? 10.078 -9.848 -19.335 1.00 91.12 80 ASN A CA 1
ATOM 672 C C . ASN A 1 80 ? 9.830 -9.808 -20.853 1.00 91.12 80 ASN A C 1
ATOM 674 O O . ASN A 1 80 ? 9.688 -10.863 -21.470 1.00 91.12 80 ASN A O 1
ATOM 678 N N . VAL A 1 81 ? 9.724 -8.620 -21.458 1.00 93.19 81 VAL A N 1
ATOM 679 C CA . VAL A 1 81 ? 9.379 -8.464 -22.886 1.00 93.19 81 VAL A CA 1
ATOM 680 C C . VAL A 1 81 ? 10.487 -7.821 -23.719 1.00 93.19 81 VAL A C 1
ATOM 682 O O . VAL A 1 81 ? 10.387 -7.787 -24.946 1.00 93.19 81 VAL A O 1
ATOM 685 N N . VAL A 1 82 ? 11.538 -7.298 -23.085 1.00 92.44 82 VAL A N 1
ATOM 686 C CA . VAL A 1 82 ? 12.674 -6.702 -23.796 1.00 92.44 82 VAL A CA 1
ATOM 687 C C . VAL A 1 82 ? 13.648 -7.756 -24.321 1.00 92.44 82 VAL A C 1
ATOM 689 O O . VAL A 1 82 ? 13.730 -8.877 -23.823 1.00 92.44 82 VAL A O 1
ATOM 692 N N . ALA A 1 83 ? 14.433 -7.379 -25.330 1.00 92.38 83 ALA A N 1
ATOM 693 C CA . ALA A 1 83 ? 15.518 -8.217 -25.825 1.00 92.38 83 ALA A CA 1
ATOM 694 C C . ALA A 1 83 ? 16.602 -8.421 -24.749 1.00 92.38 83 ALA A C 1
ATOM 696 O O . ALA A 1 83 ? 16.861 -7.529 -23.945 1.00 92.38 83 ALA A O 1
ATOM 697 N N . ALA A 1 84 ? 17.293 -9.564 -24.776 1.00 89.38 84 ALA A N 1
ATOM 698 C CA . ALA A 1 84 ? 18.325 -9.907 -23.788 1.00 89.38 84 ALA A CA 1
ATOM 699 C C . ALA A 1 84 ? 19.528 -8.940 -23.765 1.00 89.38 84 ALA A C 1
ATOM 701 O O . ALA A 1 84 ? 20.256 -8.880 -22.783 1.00 89.38 84 ALA A O 1
ATOM 702 N N . ASN A 1 85 ? 19.741 -8.182 -24.842 1.00 92.00 85 ASN A N 1
ATOM 703 C CA . ASN A 1 85 ? 20.767 -7.140 -24.935 1.00 92.00 85 ASN A CA 1
ATOM 704 C C . ASN A 1 85 ? 20.246 -5.739 -24.565 1.00 92.00 85 ASN A C 1
ATOM 706 O O . ASN A 1 85 ? 20.949 -4.750 -24.767 1.00 92.00 85 ASN A O 1
ATOM 710 N N . SER A 1 86 ? 19.007 -5.638 -24.085 1.00 91.94 86 SER A N 1
ATOM 711 C CA . SER A 1 86 ? 18.434 -4.395 -23.585 1.00 91.94 86 SER A CA 1
ATOM 712 C C . SER A 1 86 ? 19.132 -3.964 -22.299 1.00 91.94 86 SER A C 1
ATOM 714 O O . SER A 1 86 ? 19.451 -4.792 -21.450 1.00 91.94 86 SER A O 1
ATOM 716 N N . ALA A 1 87 ? 19.279 -2.652 -22.108 1.00 90.44 87 ALA A N 1
ATOM 717 C CA . ALA A 1 87 ? 19.805 -2.076 -20.870 1.00 90.44 87 ALA A CA 1
ATOM 718 C C . ALA A 1 87 ? 18.935 -2.378 -19.633 1.00 90.44 87 ALA A C 1
ATOM 720 O O . ALA A 1 87 ? 19.389 -2.196 -18.511 1.00 90.44 87 ALA A O 1
ATOM 721 N N . ILE A 1 88 ? 17.692 -2.820 -19.847 1.00 88.31 88 ILE A N 1
ATOM 722 C CA . ILE A 1 88 ? 16.739 -3.186 -18.794 1.00 88.31 88 ILE A CA 1
ATOM 723 C C . ILE A 1 88 ? 16.392 -4.682 -18.816 1.00 88.31 88 ILE A C 1
ATOM 725 O O . ILE A 1 88 ? 15.363 -5.070 -18.280 1.00 88.31 88 ILE A O 1
ATOM 729 N N . ALA A 1 89 ? 17.185 -5.536 -19.471 1.00 90.94 89 ALA A N 1
ATOM 730 C CA . ALA A 1 89 ? 17.000 -6.983 -19.334 1.00 90.94 89 ALA A CA 1
ATOM 731 C C . ALA A 1 89 ? 17.218 -7.408 -17.860 1.00 90.94 89 ALA A C 1
ATOM 733 O O . ALA A 1 89 ? 18.049 -6.792 -17.186 1.00 90.94 89 ALA A O 1
ATOM 734 N N . PRO A 1 90 ? 16.503 -8.429 -17.343 1.00 84.88 90 PRO A N 1
ATOM 735 C CA . PRO A 1 90 ? 16.691 -8.885 -15.970 1.00 84.88 90 PRO A CA 1
ATOM 736 C C . PRO A 1 90 ? 18.127 -9.378 -15.781 1.00 84.88 90 PRO A C 1
ATOM 738 O O . PRO A 1 90 ? 18.616 -10.186 -16.576 1.00 84.88 90 PRO A O 1
ATOM 741 N N . THR A 1 91 ? 18.807 -8.917 -14.735 1.00 75.75 91 THR A N 1
ATOM 742 C CA . THR A 1 91 ? 20.115 -9.456 -14.350 1.00 75.75 91 THR A CA 1
ATOM 743 C C . THR A 1 91 ? 19.906 -10.572 -13.323 1.00 75.75 91 THR A C 1
ATOM 745 O O . THR A 1 91 ? 18.915 -10.594 -12.595 1.00 75.75 91 THR A O 1
ATOM 748 N N . ASN A 1 92 ? 20.821 -11.544 -13.252 1.00 61.09 92 ASN A N 1
ATOM 749 C CA . ASN A 1 92 ? 20.705 -12.691 -12.332 1.00 61.09 92 ASN A CA 1
ATOM 750 C C . ASN A 1 92 ? 20.672 -12.309 -10.829 1.00 61.09 92 ASN A C 1
ATOM 752 O O . ASN A 1 92 ? 20.493 -13.196 -9.995 1.00 61.09 92 ASN A O 1
ATOM 756 N N . ASP A 1 93 ? 20.822 -11.028 -10.480 1.00 57.66 93 ASP A N 1
ATOM 757 C CA . ASP A 1 93 ? 20.798 -10.514 -9.106 1.00 57.66 93 ASP A CA 1
ATOM 758 C C . ASP A 1 93 ? 19.398 -10.070 -8.624 1.00 57.66 93 ASP A C 1
ATOM 760 O O . ASP A 1 93 ? 19.193 -9.921 -7.420 1.00 57.66 93 ASP A O 1
ATOM 764 N N . ASP A 1 94 ? 18.402 -9.947 -9.513 1.00 55.12 94 ASP A N 1
ATOM 765 C CA . ASP A 1 94 ? 17.065 -9.398 -9.190 1.00 55.12 94 ASP A CA 1
ATOM 766 C C . ASP A 1 94 ? 16.134 -10.356 -8.397 1.00 55.12 94 ASP A C 1
ATOM 768 O O . ASP A 1 94 ? 15.010 -9.991 -8.046 1.00 55.12 94 ASP A O 1
ATOM 772 N N . TYR A 1 95 ? 16.574 -11.583 -8.078 1.00 46.09 95 TYR A N 1
ATOM 773 C CA . TYR A 1 95 ? 15.759 -12.619 -7.406 1.00 46.09 95 TYR A CA 1
ATOM 774 C C . TYR A 1 95 ? 16.037 -12.795 -5.902 1.00 46.09 95 TYR A C 1
ATOM 776 O O . TYR A 1 95 ? 15.642 -13.806 -5.319 1.00 46.09 95 TYR A O 1
ATOM 784 N N . ARG A 1 96 ? 16.728 -11.852 -5.253 1.00 34.28 96 ARG A N 1
ATOM 785 C CA . ARG A 1 96 ? 17.043 -11.930 -3.815 1.00 34.28 96 ARG A CA 1
ATOM 786 C C . ARG A 1 96 ? 16.272 -10.923 -2.962 1.00 34.28 96 ARG A C 1
ATOM 788 O O . ARG A 1 96 ? 16.913 -10.171 -2.245 1.00 34.28 96 ARG A O 1
ATOM 795 N N . TYR A 1 97 ? 14.940 -10.940 -2.990 1.00 39.94 97 TYR A N 1
ATOM 796 C CA . TYR A 1 97 ? 14.115 -10.338 -1.930 1.00 39.94 97 TYR A CA 1
ATOM 797 C C . TYR A 1 97 ? 12.827 -11.137 -1.744 1.00 39.94 97 TYR A C 1
ATOM 799 O O . TYR A 1 97 ? 12.073 -11.266 -2.736 1.00 39.94 97 TYR A O 1
#

Radius of gyration: 16.87 Å; chains: 1; bounding box: 43×28×41 Å

Sequence (97 aa):
RFLSDLQQHVKLDEVTQVFICWKAESEFDESLYLTSKLNLRYPHIEIFVRIFDEELIDLVEKYNAKTFSTSNNAFKMLQNVVAANSAIAPTNDDYRY

Secondary structure (DSSP, 8-state):
-HHHHHHTT--GGG--EEEE---SGGGHHHHHHHHHHHHHH-TTSEEEEE-S-GGGHHHHHTTT-EEE-HHHHHHHHHHTTS-TTSTTSPPTTTT--

Foldseek 3Di:
DVVVVCVVPDDLQPAQEEEAEDDDPVCVVVSLVVLLVCCVPPVNYAYEYEDPDPVCQVSSVVSVHHYDYPVVVVLVVVLVVDDCPDPSNDDPPPPDD

pLDDT: mean 87.95, std 11.58, range [34.28, 97.19]